Protein AF-A0A1F8NDD6-F1 (afdb_monomer)

Radius of gyration: 17.91 Å; Cα contacts (8 Å, |Δi|>4): 61; chains: 1; bounding box: 39×30×48 Å

Solvent-accessible surface area (backbone atoms only — not comparable to full-atom values): 7020 Å² total; per-residue (Å²): 134,84,79,79,69,94,80,72,50,65,67,54,50,43,52,50,48,54,51,50,38,48,74,73,68,50,73,78,63,46,70,67,55,47,49,52,53,32,52,52,34,47,50,52,33,50,49,52,50,44,49,72,76,69,63,68,92,83,62,93,41,72,66,58,56,53,50,50,51,47,32,53,48,53,32,47,50,37,52,44,44,47,34,58,76,65,73,48,65,58,56,63,51,52,52,54,50,52,58,53,53,74,70,53,80,79,72,82,73,91,81,79,84,85,83,129

Structure (mmCIF, N/CA/C/O backbone):
data_AF-A0A1F8NDD6-F1
#
_entry.id   AF-A0A1F8NDD6-F1
#
loop_
_atom_site.group_PDB
_atom_site.id
_atom_site.type_symbol
_atom_site.label_atom_id
_atom_site.label_alt_id
_atom_site.label_comp_id
_atom_site.label_asym_id
_atom_site.label_entity_id
_atom_site.label_seq_id
_atom_site.pdbx_PDB_ins_code
_atom_site.Cartn_x
_atom_site.Cartn_y
_atom_site.Cartn_z
_atom_site.occupancy
_atom_site.B_iso_or_equiv
_atom_site.auth_seq_id
_atom_site.auth_comp_id
_atom_site.auth_asym_id
_atom_site.auth_atom_id
_atom_site.pdbx_PDB_model_num
ATOM 1 N N . MET A 1 1 ? -13.422 -10.377 -10.196 1.00 58.34 1 MET A N 1
ATOM 2 C CA . MET A 1 1 ? -12.016 -10.653 -9.833 1.00 58.34 1 MET A CA 1
ATOM 3 C C . MET A 1 1 ? -11.935 -12.035 -9.194 1.00 58.34 1 MET A C 1
ATOM 5 O O . MET A 1 1 ? -12.782 -12.345 -8.365 1.00 58.34 1 MET A O 1
ATOM 9 N N . ARG A 1 2 ? -10.992 -12.889 -9.609 1.00 68.56 2 ARG A N 1
ATOM 10 C CA . ARG A 1 2 ? -10.723 -14.177 -8.940 1.00 68.56 2 ARG A CA 1
ATOM 11 C C . ARG A 1 2 ? -9.979 -13.883 -7.633 1.00 68.56 2 ARG A C 1
ATOM 13 O O . ARG A 1 2 ? -9.108 -13.028 -7.660 1.00 68.56 2 ARG A O 1
ATOM 20 N N . LEU A 1 3 ? -10.317 -14.544 -6.525 1.00 62.34 3 LEU A N 1
ATOM 21 C CA . LEU A 1 3 ? -9.579 -14.389 -5.261 1.00 62.34 3 LEU A CA 1
ATOM 22 C C . LEU A 1 3 ? -8.115 -14.839 -5.425 1.00 62.34 3 LEU A C 1
ATOM 24 O O . LEU A 1 3 ? -7.856 -15.745 -6.229 1.00 62.34 3 LEU A O 1
ATOM 28 N N . PRO A 1 4 ? -7.165 -14.235 -4.691 1.00 53.44 4 PRO A N 1
ATOM 29 C CA . PRO A 1 4 ? -5.774 -14.655 -4.755 1.00 53.44 4 PRO A CA 1
ATOM 30 C C . PRO A 1 4 ? -5.582 -16.080 -4.182 1.00 53.44 4 PRO A C 1
ATOM 32 O O . PRO A 1 4 ? -6.383 -16.514 -3.348 1.00 53.44 4 PRO A O 1
ATOM 35 N N . PRO A 1 5 ? -4.541 -16.822 -4.617 1.00 63.47 5 PRO A N 1
ATOM 36 C CA . PRO A 1 5 ? -4.135 -18.090 -4.000 1.00 63.47 5 PRO A CA 1
ATOM 37 C C . PRO A 1 5 ? -3.855 -17.952 -2.495 1.00 63.47 5 PRO A C 1
ATOM 39 O O . PRO A 1 5 ? -3.532 -16.868 -2.022 1.00 63.47 5 PRO A O 1
ATOM 42 N N . THR A 1 6 ? -3.942 -19.049 -1.738 1.00 60.66 6 THR A N 1
ATOM 43 C CA . THR A 1 6 ? -3.666 -19.051 -0.286 1.00 60.66 6 THR A CA 1
ATOM 44 C C . THR A 1 6 ? -2.176 -18.984 0.058 1.00 60.66 6 THR A C 1
ATOM 46 O O . THR A 1 6 ? -1.832 -18.460 1.111 1.00 60.66 6 THR A O 1
ATOM 49 N N . ASP A 1 7 ? -1.301 -19.445 -0.840 1.00 68.50 7 ASP A N 1
ATOM 50 C CA . ASP A 1 7 ? 0.150 -19.259 -0.759 1.00 68.50 7 ASP A CA 1
ATOM 51 C C . ASP A 1 7 ? 0.562 -18.209 -1.792 1.00 68.50 7 ASP A C 1
ATOM 53 O O . ASP A 1 7 ? 0.645 -18.508 -2.981 1.00 68.50 7 ASP A O 1
ATOM 57 N N . LEU A 1 8 ? 0.785 -16.971 -1.350 1.00 66.50 8 LEU A N 1
ATOM 58 C CA . LEU A 1 8 ? 1.171 -15.866 -2.227 1.00 66.50 8 LEU A CA 1
ATOM 59 C C . LEU A 1 8 ? 2.672 -15.596 -2.157 1.00 66.50 8 LEU A C 1
ATOM 61 O O . LEU A 1 8 ? 3.209 -15.196 -1.122 1.00 66.50 8 LEU A O 1
ATOM 65 N N . ARG A 1 9 ? 3.350 -15.726 -3.295 1.00 87.25 9 ARG A N 1
ATOM 66 C CA . ARG A 1 9 ? 4.698 -15.191 -3.512 1.00 87.25 9 ARG A CA 1
ATOM 67 C C . ARG A 1 9 ? 4.610 -13.717 -3.900 1.00 87.25 9 ARG A C 1
ATOM 69 O O . ARG A 1 9 ? 3.657 -13.298 -4.551 1.00 87.25 9 ARG A O 1
ATOM 76 N N . LEU A 1 10 ? 5.641 -12.928 -3.584 1.00 89.88 10 LEU A N 1
ATOM 77 C CA . LEU A 1 10 ? 5.673 -11.491 -3.909 1.00 89.88 10 LEU A CA 1
ATOM 78 C C . LEU A 1 10 ? 5.387 -11.213 -5.391 1.00 89.88 10 LEU A C 1
ATOM 80 O O . LEU A 1 10 ? 4.633 -10.299 -5.710 1.00 89.88 10 LEU A O 1
ATOM 84 N N . ARG A 1 11 ? 5.912 -12.048 -6.293 1.00 90.38 11 ARG A N 1
ATOM 85 C CA . ARG A 1 11 ? 5.641 -11.946 -7.732 1.00 90.38 11 ARG A CA 1
ATOM 86 C C . ARG A 1 11 ? 4.162 -12.144 -8.095 1.00 90.38 11 ARG A C 1
ATOM 88 O O . ARG A 1 11 ? 3.655 -11.495 -9.011 1.00 90.38 11 ARG A O 1
ATOM 95 N N . GLU A 1 12 ? 3.466 -13.039 -7.401 1.00 91.81 12 GLU A N 1
ATOM 96 C CA . GLU A 1 12 ? 2.035 -13.287 -7.616 1.00 91.81 12 GLU A CA 1
ATOM 97 C C . GLU A 1 12 ? 1.206 -12.112 -7.099 1.00 91.81 12 GLU A C 1
ATOM 99 O O . GLU A 1 12 ? 0.264 -11.695 -7.767 1.00 91.81 12 GLU A O 1
ATOM 104 N N . ILE A 1 13 ? 1.614 -11.517 -5.974 1.00 93.94 13 ILE A N 1
ATOM 105 C CA . ILE A 1 13 ? 1.005 -10.295 -5.436 1.00 93.94 13 ILE A CA 1
ATOM 106 C C . ILE A 1 13 ? 1.182 -9.131 -6.415 1.00 93.94 13 ILE A C 1
ATOM 108 O O . ILE A 1 13 ? 0.197 -8.478 -6.748 1.00 93.94 13 ILE A O 1
ATOM 112 N N . GLN A 1 14 ? 2.396 -8.904 -6.929 1.00 95.06 14 GLN A N 1
ATOM 113 C CA . GLN A 1 14 ? 2.649 -7.880 -7.953 1.00 95.06 14 GLN A CA 1
ATOM 114 C C . GLN A 1 14 ? 1.720 -8.045 -9.158 1.00 95.06 14 GLN A C 1
ATOM 116 O O . GLN A 1 14 ? 1.040 -7.098 -9.552 1.00 95.06 14 GLN A O 1
ATOM 121 N N . SER A 1 15 ? 1.639 -9.270 -9.688 1.00 94.75 15 SER A N 1
ATOM 122 C CA . SER A 1 15 ? 0.798 -9.592 -10.847 1.00 94.75 15 SER A CA 1
ATOM 123 C C . SER A 1 15 ? -0.690 -9.376 -10.554 1.00 94.75 15 SER A C 1
ATOM 125 O O . SER A 1 15 ? -1.424 -8.849 -11.386 1.00 94.75 15 SER A O 1
ATOM 127 N N . TYR A 1 16 ? -1.137 -9.764 -9.359 1.00 95.25 16 TYR A N 1
ATOM 128 C CA . TYR A 1 16 ? -2.517 -9.590 -8.926 1.00 95.25 16 TYR A CA 1
ATOM 129 C C . TYR A 1 16 ? -2.895 -8.113 -8.788 1.00 95.25 16 TYR A C 1
ATOM 131 O O . TYR A 1 16 ? -3.947 -7.704 -9.276 1.00 95.25 16 TYR A O 1
ATOM 139 N N . VAL A 1 17 ? -2.036 -7.306 -8.157 1.00 95.62 17 VAL A N 1
ATOM 140 C CA . VAL A 1 17 ? -2.262 -5.864 -7.986 1.00 95.62 17 VAL A CA 1
ATOM 141 C C . VAL A 1 17 ? -2.300 -5.162 -9.341 1.00 95.62 17 VAL A C 1
ATOM 143 O O . VAL A 1 17 ? -3.229 -4.397 -9.581 1.00 95.62 17 VAL A O 1
ATOM 146 N N . ALA A 1 18 ? -1.387 -5.488 -10.262 1.00 95.25 18 ALA A N 1
ATOM 147 C CA . ALA A 1 18 ? -1.391 -4.923 -11.614 1.00 95.25 18 ALA A CA 1
ATOM 148 C C . ALA A 1 18 ? -2.720 -5.189 -12.347 1.00 95.25 18 ALA A C 1
ATOM 150 O O . ALA A 1 18 ? -3.318 -4.288 -12.938 1.00 95.25 18 ALA A O 1
ATOM 151 N N . GLU A 1 19 ? -3.223 -6.424 -12.272 1.00 95.94 19 GLU A N 1
ATOM 152 C CA . GLU A 1 19 ? -4.501 -6.787 -12.885 1.00 95.94 19 GLU A CA 1
ATOM 153 C C . GLU A 1 19 ? -5.692 -6.111 -12.188 1.00 95.94 19 GLU A C 1
ATOM 155 O O . GLU A 1 19 ? -6.630 -5.663 -12.850 1.00 95.94 19 GLU A O 1
ATOM 160 N N . MET A 1 20 ? -5.653 -5.992 -10.861 1.00 95.25 20 MET A N 1
ATOM 161 C CA . MET A 1 20 ? -6.681 -5.315 -10.071 1.00 95.25 20 MET A CA 1
ATOM 162 C C . MET A 1 20 ? -6.780 -3.822 -10.426 1.00 95.25 20 MET A C 1
ATOM 164 O O . MET A 1 20 ? -7.879 -3.341 -10.708 1.00 95.25 20 MET A O 1
ATOM 168 N N . VAL A 1 21 ? -5.650 -3.111 -10.499 1.00 94.69 21 VAL A N 1
ATOM 169 C CA . VAL A 1 21 ? -5.568 -1.690 -10.895 1.00 94.69 21 VAL A CA 1
ATOM 170 C C . VAL A 1 21 ? -6.115 -1.491 -12.308 1.00 94.69 21 VAL A C 1
ATOM 172 O O . VAL A 1 21 ? -6.933 -0.598 -12.555 1.00 94.69 21 VAL A O 1
ATOM 175 N N . ARG A 1 22 ? -5.754 -2.390 -13.233 1.00 93.94 22 ARG A N 1
ATOM 176 C CA . ARG A 1 22 ? -6.277 -2.390 -14.603 1.00 93.94 22 ARG A CA 1
ATOM 177 C C . ARG A 1 22 ? -7.794 -2.587 -14.648 1.00 93.94 22 ARG A C 1
ATOM 179 O O . ARG A 1 22 ? -8.471 -1.865 -15.376 1.00 93.94 22 ARG A O 1
ATOM 186 N N . GLN A 1 23 ? -8.336 -3.532 -13.878 1.00 92.88 23 GLN A N 1
ATOM 187 C CA . GLN A 1 23 ? -9.781 -3.799 -13.816 1.00 92.88 23 GLN A CA 1
ATOM 188 C C . GLN A 1 23 ? -10.574 -2.637 -13.212 1.00 92.88 23 GLN A C 1
ATOM 190 O O . GLN A 1 23 ? -11.690 -2.375 -13.654 1.00 92.88 23 GLN A O 1
ATOM 195 N N . LYS A 1 24 ? -10.006 -1.934 -12.227 1.00 90.00 24 LYS A N 1
ATOM 196 C CA . LYS A 1 24 ? -10.639 -0.766 -11.602 1.00 90.00 24 LYS A CA 1
ATOM 197 C C . LYS A 1 24 ? -10.563 0.510 -12.453 1.00 90.00 24 LYS A C 1
ATOM 199 O O . LYS A 1 24 ? -11.191 1.500 -12.102 1.00 90.00 24 LYS A O 1
ATOM 204 N N . GLY A 1 25 ? -9.844 0.488 -13.579 1.00 90.38 25 GLY A N 1
ATOM 205 C CA . GLY A 1 25 ? -9.705 1.644 -14.469 1.00 90.38 25 GLY A CA 1
ATOM 206 C C . GLY A 1 25 ? -8.631 2.647 -14.039 1.00 90.38 25 GLY A C 1
ATOM 207 O O . GLY A 1 25 ? -8.554 3.728 -14.617 1.00 90.38 25 GLY A O 1
ATOM 208 N N . PHE A 1 26 ? -7.772 2.277 -13.087 1.00 88.38 26 PHE A N 1
ATOM 209 C CA . PHE A 1 26 ? -6.710 3.128 -12.541 1.00 88.38 26 PHE A CA 1
ATOM 210 C C . PHE A 1 26 ? -5.366 2.986 -13.272 1.00 88.38 26 PHE A C 1
ATOM 212 O O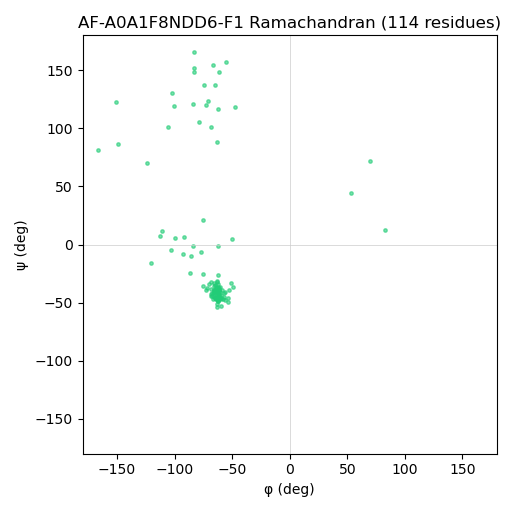 . PHE A 1 26 ? -4.384 3.616 -12.912 1.00 88.38 26 PHE A O 1
ATOM 219 N N . ALA A 1 27 ? -5.308 2.242 -14.382 1.00 84.06 27 ALA A N 1
ATOM 220 C CA . ALA A 1 27 ? -4.073 2.021 -15.151 1.00 84.06 27 ALA A CA 1
ATOM 221 C C . ALA A 1 27 ? -3.432 3.288 -15.771 1.00 84.06 27 ALA A C 1
ATOM 223 O O . ALA A 1 27 ? -2.424 3.183 -16.465 1.00 84.06 27 ALA A O 1
ATOM 224 N N . ARG A 1 28 ? -4.036 4.470 -15.593 1.00 87.75 28 ARG A N 1
ATOM 225 C CA . ARG A 1 28 ? -3.509 5.764 -16.058 1.00 87.75 28 ARG A CA 1
ATOM 226 C C . ARG A 1 28 ? -2.896 6.604 -14.937 1.00 87.75 28 ARG A C 1
ATOM 228 O O . ARG A 1 28 ? -2.388 7.683 -15.232 1.00 87.75 28 ARG A O 1
ATOM 235 N N . GLU A 1 29 ? -2.985 6.152 -13.690 1.00 93.56 29 GLU A N 1
ATOM 236 C CA . GLU A 1 29 ? -2.403 6.855 -12.552 1.00 93.56 29 GLU A CA 1
ATOM 237 C C . GLU A 1 29 ? -0.878 6.888 -12.670 1.00 93.56 29 GLU A C 1
ATOM 239 O O . GLU A 1 29 ? -0.230 5.918 -13.070 1.00 93.56 29 GLU A O 1
ATOM 244 N N . SER A 1 30 ? -0.296 8.045 -12.368 1.00 96.62 30 SER A N 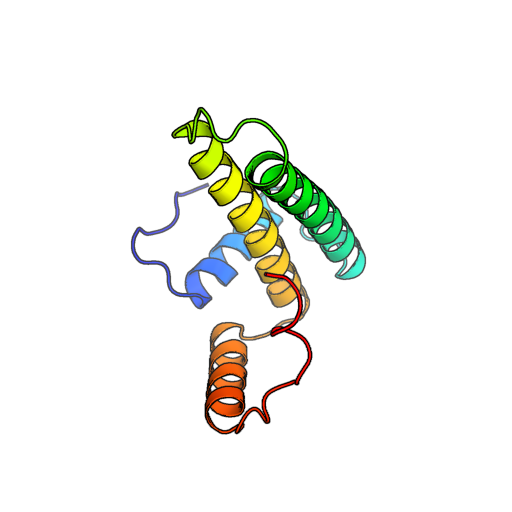1
ATOM 245 C CA . SER A 1 30 ? 1.151 8.208 -12.342 1.00 96.62 30 SER A CA 1
ATOM 246 C C . SER A 1 30 ? 1.729 7.750 -11.002 1.00 96.62 30 SER A C 1
ATOM 248 O O . SER A 1 30 ? 1.025 7.671 -9.997 1.00 96.62 30 SER A O 1
ATOM 250 N N . LEU A 1 31 ? 3.054 7.559 -10.942 1.00 97.06 31 LEU A N 1
ATOM 251 C CA . LEU A 1 31 ? 3.769 7.319 -9.678 1.00 97.06 31 LEU A CA 1
ATOM 252 C C . LEU A 1 31 ? 3.440 8.367 -8.603 1.00 97.06 31 LEU A C 1
ATOM 254 O O . LEU A 1 31 ? 3.415 8.051 -7.418 1.00 97.06 31 LEU A O 1
ATOM 258 N N . ARG A 1 32 ? 3.194 9.619 -9.009 1.00 97.94 32 ARG A N 1
ATOM 259 C CA . ARG A 1 32 ? 2.804 10.690 -8.089 1.00 97.94 32 ARG A CA 1
ATOM 260 C C . ARG A 1 32 ? 1.406 10.455 -7.521 1.00 97.94 32 ARG A C 1
ATOM 262 O O . ARG A 1 32 ? 1.221 10.669 -6.330 1.00 97.94 32 ARG A O 1
ATOM 269 N N . ASP A 1 33 ? 0.452 10.064 -8.357 1.00 97.44 33 ASP A N 1
ATOM 270 C CA . ASP A 1 33 ? -0.944 9.889 -7.946 1.00 97.44 33 ASP A CA 1
ATOM 271 C C . ASP A 1 33 ? -1.058 8.726 -6.955 1.00 97.44 33 ASP A C 1
ATOM 273 O O . ASP A 1 33 ? -1.577 8.899 -5.855 1.00 97.44 33 ASP A O 1
ATOM 277 N N . VAL A 1 34 ? -0.426 7.592 -7.270 1.00 97.88 34 VAL A N 1
ATOM 278 C CA . VAL A 1 34 ? -0.381 6.421 -6.380 1.00 97.88 34 VAL A CA 1
ATOM 279 C C . VAL A 1 34 ? 0.381 6.717 -5.081 1.00 97.88 34 VAL A C 1
ATOM 281 O O . VAL A 1 34 ? -0.000 6.244 -4.012 1.00 97.88 34 VAL A O 1
ATOM 284 N N . LEU A 1 35 ? 1.430 7.551 -5.122 1.00 98.31 35 LEU A N 1
ATOM 285 C CA . LEU A 1 35 ? 2.120 7.988 -3.903 1.00 98.31 35 LEU A CA 1
ATOM 286 C C . LEU A 1 35 ? 1.204 8.817 -2.990 1.00 98.31 35 LEU A C 1
ATOM 288 O O . LEU A 1 35 ? 1.303 8.698 -1.771 1.00 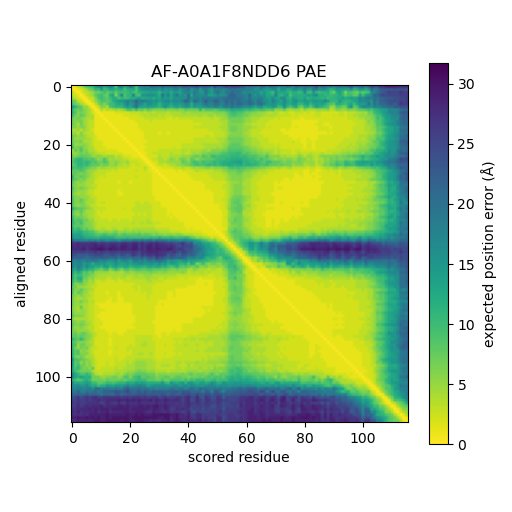98.31 35 LEU A O 1
ATOM 292 N N . LEU A 1 36 ? 0.327 9.655 -3.551 1.00 98.19 36 LEU A N 1
ATOM 293 C CA . LEU A 1 36 ? -0.637 10.419 -2.755 1.00 98.19 36 LEU A CA 1
ATOM 294 C C . LEU A 1 36 ? -1.652 9.493 -2.073 1.00 98.19 36 LEU A C 1
ATOM 296 O O . LEU A 1 36 ? -1.907 9.681 -0.886 1.00 98.19 36 LEU A O 1
ATOM 300 N N . LEU A 1 37 ? -2.138 8.463 -2.774 1.00 97.50 37 LEU A N 1
ATOM 301 C CA . LEU A 1 37 ? -3.009 7.433 -2.191 1.00 97.50 37 LEU A CA 1
ATOM 302 C C . LEU A 1 37 ? -2.301 6.669 -1.061 1.00 97.50 37 LEU A C 1
ATOM 304 O O . LEU A 1 37 ? -2.848 6.511 0.024 1.00 97.50 37 LEU A O 1
ATOM 308 N N . LEU A 1 38 ? -1.032 6.290 -1.250 1.00 98.38 38 LEU A N 1
ATOM 309 C CA . LEU A 1 38 ? -0.237 5.666 -0.185 1.00 98.38 38 LEU A CA 1
ATOM 310 C C . LEU A 1 38 ? -0.116 6.562 1.061 1.00 98.38 38 LEU A C 1
ATOM 312 O O . LEU A 1 38 ? -0.130 6.064 2.189 1.00 98.38 38 LEU A O 1
ATOM 316 N N . ILE A 1 39 ? 0.048 7.876 0.882 1.00 98.44 39 ILE A N 1
ATOM 317 C CA . ILE A 1 39 ? 0.133 8.822 2.004 1.00 98.44 39 ILE A CA 1
ATOM 318 C C . ILE A 1 39 ? -1.195 8.881 2.767 1.00 98.44 39 ILE A C 1
ATOM 320 O O . ILE A 1 39 ? -1.172 8.948 3.997 1.00 98.44 39 ILE A O 1
ATOM 324 N N . GLU A 1 40 ? -2.324 8.834 2.060 1.00 97.75 40 GLU A N 1
ATOM 325 C CA . GLU A 1 40 ? -3.660 8.771 2.658 1.00 97.75 40 GLU A CA 1
ATOM 326 C C . GLU A 1 40 ? -3.807 7.526 3.544 1.00 97.75 40 GLU A C 1
ATOM 328 O O . GLU A 1 40 ? -4.025 7.672 4.751 1.00 97.75 40 GLU A O 1
ATOM 333 N N . GLU A 1 41 ? -3.514 6.334 3.010 1.00 97.56 41 GLU A N 1
ATOM 334 C CA . GLU A 1 41 ? -3.564 5.080 3.785 1.00 97.56 41 GLU A CA 1
ATOM 335 C C . GLU A 1 41 ? -2.572 5.067 4.952 1.00 97.56 41 GLU A C 1
ATOM 337 O O . GLU A 1 41 ? -2.843 4.548 6.036 1.00 97.56 41 GLU A O 1
ATOM 342 N N . THR A 1 42 ? -1.406 5.698 4.785 1.00 98.00 42 THR A N 1
ATOM 343 C CA . THR A 1 42 ? -0.439 5.837 5.884 1.00 98.00 42 THR A CA 1
ATOM 344 C C . THR A 1 42 ? -1.003 6.716 7.008 1.00 98.00 42 THR A C 1
ATOM 346 O O . THR A 1 42 ? -0.714 6.487 8.187 1.00 98.00 42 THR A O 1
ATOM 349 N N . GLY A 1 43 ? -1.824 7.715 6.674 1.00 96.50 43 GLY A N 1
ATOM 350 C CA . GLY A 1 43 ? -2.563 8.530 7.635 1.00 96.50 43 GLY A CA 1
ATOM 351 C C . GLY A 1 43 ? -3.620 7.727 8.398 1.00 96.50 43 GLY A C 1
ATOM 352 O O . GLY A 1 43 ? -3.728 7.867 9.625 1.00 96.50 43 GLY A O 1
ATOM 353 N N . GLU A 1 44 ? -4.353 6.854 7.707 1.00 94.75 44 GLU A N 1
ATOM 354 C CA . GLU A 1 44 ? -5.325 5.933 8.311 1.00 94.75 44 GLU A CA 1
ATOM 355 C C . GLU A 1 44 ? -4.641 4.919 9.236 1.00 94.75 44 GLU A C 1
ATOM 357 O O . GLU A 1 44 ? -5.015 4.777 10.408 1.00 94.75 44 GLU A O 1
ATOM 362 N N . LEU A 1 45 ? -3.538 4.322 8.780 1.00 95.88 45 LEU A N 1
ATOM 363 C CA . LEU A 1 45 ? -2.680 3.462 9.587 1.00 95.88 45 LEU A CA 1
ATOM 364 C C . LEU A 1 45 ? -2.185 4.184 10.847 1.00 95.88 45 LEU A C 1
ATOM 366 O O . LEU A 1 45 ? -2.287 3.651 11.957 1.00 95.88 45 LEU A O 1
ATOM 370 N N . ALA A 1 46 ? -1.684 5.414 10.710 1.00 93.81 46 ALA A N 1
ATOM 371 C CA . ALA A 1 46 ? -1.212 6.211 11.840 1.00 93.81 46 ALA A CA 1
ATOM 372 C C . ALA A 1 46 ? -2.336 6.497 12.845 1.00 93.81 46 ALA A C 1
ATOM 374 O O . ALA A 1 46 ? -2.122 6.435 14.061 1.00 93.81 46 ALA A O 1
ATOM 375 N N . ARG A 1 47 ? -3.550 6.774 12.358 1.00 90.38 47 ARG A N 1
ATOM 376 C CA . ARG A 1 47 ? -4.734 6.938 13.203 1.00 90.38 47 ARG A CA 1
ATOM 377 C C . ARG A 1 47 ? -5.055 5.654 13.965 1.00 90.38 47 ARG A C 1
ATOM 379 O O . ARG A 1 47 ? -5.224 5.723 15.182 1.00 90.38 47 ARG A O 1
ATOM 386 N N . THR A 1 48 ? -5.086 4.512 13.288 1.00 90.12 48 THR A N 1
ATOM 387 C CA . THR A 1 48 ? -5.371 3.207 13.900 1.00 90.12 48 THR A CA 1
ATOM 388 C C . THR A 1 48 ? -4.308 2.828 14.939 1.00 90.12 48 THR A C 1
ATOM 390 O O . THR A 1 48 ? -4.639 2.382 16.042 1.00 90.12 48 THR A O 1
ATOM 393 N N . ILE A 1 49 ? -3.026 3.096 14.666 1.00 89.31 49 ILE A N 1
ATOM 394 C CA . ILE A 1 49 ? -1.934 2.920 15.638 1.00 89.31 49 ILE A CA 1
ATOM 395 C C . ILE A 1 49 ? -2.110 3.855 16.839 1.00 89.31 49 ILE A C 1
ATOM 397 O O . ILE A 1 49 ? -1.968 3.418 17.981 1.00 89.31 49 ILE A O 1
ATOM 401 N N . ARG A 1 50 ? -2.443 5.133 16.623 1.00 85.56 50 ARG A N 1
ATOM 402 C CA . ARG A 1 50 ? -2.671 6.093 17.714 1.00 85.56 50 ARG A CA 1
ATOM 403 C C . ARG A 1 50 ? -3.850 5.682 18.589 1.00 85.56 50 ARG A C 1
ATOM 405 O O . ARG A 1 50 ? -3.753 5.781 19.807 1.00 85.56 50 ARG A O 1
ATOM 412 N N . GLU A 1 51 ? -4.944 5.219 17.994 1.00 81.75 51 GLU A N 1
ATOM 413 C CA . GLU A 1 51 ? -6.108 4.706 18.722 1.00 81.75 51 GLU A CA 1
ATOM 414 C C . GLU A 1 51 ? -5.717 3.500 19.593 1.00 81.75 51 GLU A C 1
ATOM 416 O O . GLU A 1 51 ? -6.083 3.449 20.767 1.00 81.75 51 GLU A O 1
ATOM 421 N N . ARG A 1 52 ? -4.872 2.600 19.071 1.00 77.69 52 ARG A N 1
ATOM 422 C CA . ARG A 1 52 ? -4.311 1.468 19.825 1.00 77.69 52 ARG A CA 1
ATOM 423 C C . ARG A 1 52 ? -3.393 1.899 20.976 1.00 77.69 52 ARG A C 1
ATOM 425 O O . ARG A 1 52 ? -3.423 1.276 22.035 1.00 77.69 52 ARG A O 1
ATOM 432 N N . SER A 1 53 ? -2.574 2.929 20.769 1.00 75.25 53 SER A N 1
ATOM 433 C CA . SER A 1 53 ? -1.566 3.389 21.736 1.00 75.25 53 SER A CA 1
ATOM 434 C C . SER A 1 53 ? -2.106 4.383 22.774 1.00 75.25 53 SER A C 1
ATOM 436 O O . SER A 1 53 ? -1.521 4.509 23.846 1.00 75.25 53 SER A O 1
ATOM 438 N N . GLY A 1 54 ? -3.182 5.117 22.461 1.00 65.44 54 GLY A N 1
ATOM 439 C CA . GLY A 1 54 ? -3.500 6.391 23.116 1.00 65.44 54 GLY A CA 1
ATOM 440 C C . GLY A 1 54 ? -4.831 6.508 23.858 1.00 65.44 54 GLY A C 1
ATOM 441 O O . GLY A 1 54 ? -4.960 7.419 24.665 1.00 65.44 54 GLY A O 1
ATOM 442 N N . LEU A 1 55 ? -5.827 5.638 23.673 1.00 50.72 55 LEU A N 1
ATOM 443 C CA . LEU A 1 55 ? -7.061 5.714 24.468 1.00 50.72 55 LEU A CA 1
ATOM 444 C C . LEU A 1 55 ? -7.703 4.334 24.625 1.00 50.72 55 LEU A C 1
ATOM 446 O O . LEU A 1 55 ? -8.100 3.703 23.656 1.00 50.72 55 LEU A O 1
ATOM 450 N N . LYS A 1 56 ? -7.895 3.927 25.886 1.00 51.53 56 LYS A N 1
ATOM 451 C CA . LYS A 1 56 ? -8.617 2.717 26.321 1.00 51.53 56 LYS A CA 1
ATOM 452 C C . LYS A 1 56 ? -7.911 1.393 25.998 1.00 51.53 56 LYS A C 1
ATOM 454 O O . LYS A 1 56 ? -8.438 0.527 25.310 1.00 51.53 56 LYS A O 1
ATOM 459 N N . SER A 1 57 ? -6.828 1.150 26.734 1.00 49.69 57 SER A N 1
ATOM 460 C CA . SER A 1 57 ? -6.230 -0.171 27.029 1.00 49.69 57 SER A CA 1
ATOM 461 C C . SER A 1 57 ? -7.219 -1.248 27.563 1.00 49.69 57 SER A C 1
ATOM 463 O O . SER A 1 57 ? -6.828 -2.356 27.908 1.00 49.69 57 SER A O 1
ATOM 465 N N . ARG A 1 58 ? -8.532 -0.978 27.639 1.00 49.53 58 ARG A N 1
ATOM 466 C CA . ARG A 1 58 ? -9.524 -1.901 28.218 1.00 49.53 58 ARG A CA 1
ATOM 467 C C . ARG A 1 58 ? -10.203 -2.841 27.228 1.00 49.53 58 ARG A C 1
ATOM 469 O O . ARG A 1 58 ? -10.873 -3.759 27.684 1.00 49.53 58 ARG A O 1
ATOM 476 N N . THR A 1 59 ? -10.016 -2.681 25.920 1.00 50.59 59 THR A N 1
ATOM 477 C CA . THR A 1 59 ? -10.570 -3.629 24.943 1.00 50.59 59 THR A CA 1
ATOM 478 C C . THR A 1 59 ? -9.684 -3.712 23.705 1.00 50.59 59 THR A C 1
ATOM 480 O O . THR A 1 59 ? -9.930 -3.035 22.710 1.00 50.59 59 THR A O 1
ATOM 483 N N . ARG A 1 60 ? -8.662 -4.577 23.747 1.00 60.53 60 ARG A N 1
ATOM 484 C CA . ARG A 1 60 ? -8.114 -5.185 22.525 1.00 60.53 60 ARG A CA 1
ATOM 485 C C . ARG A 1 60 ? -9.231 -6.024 21.912 1.00 60.53 60 ARG A C 1
ATOM 487 O O . ARG A 1 60 ? -9.422 -7.177 22.284 1.00 60.53 60 ARG A O 1
ATOM 494 N N . THR A 1 61 ? -10.054 -5.406 21.079 1.00 65.31 61 THR A N 1
ATOM 495 C CA . THR A 1 61 ? -11.114 -6.107 20.364 1.00 65.31 61 THR A CA 1
ATOM 496 C C . THR A 1 61 ? -10.527 -6.748 19.118 1.00 65.31 61 THR A C 1
ATOM 498 O O . THR A 1 61 ? -9.627 -6.192 18.487 1.00 65.31 61 THR A O 1
ATOM 501 N N . LYS A 1 62 ? -11.087 -7.891 18.718 1.00 68.12 62 LYS A N 1
ATOM 502 C CA . LYS A 1 62 ? -10.799 -8.521 17.424 1.00 68.12 62 LYS A CA 1
ATOM 503 C C . LYS A 1 62 ? -10.921 -7.517 16.264 1.00 68.12 62 LYS A C 1
ATOM 505 O O . LYS A 1 62 ? -10.076 -7.487 15.382 1.00 68.12 62 LYS A O 1
ATOM 510 N N . THR A 1 63 ? -11.892 -6.609 16.361 1.00 78.69 63 THR A N 1
ATOM 511 C CA . THR A 1 63 ? -12.139 -5.541 15.383 1.00 78.69 63 THR A CA 1
ATOM 512 C C . THR A 1 63 ? -10.993 -4.532 15.255 1.00 78.69 63 THR A C 1
ATOM 514 O O . THR A 1 63 ? -10.760 -4.013 14.168 1.00 78.69 63 THR A O 1
ATOM 517 N N . ALA A 1 64 ? -10.253 -4.248 16.332 1.00 76.12 64 ALA A N 1
ATOM 518 C CA . ALA A 1 64 ? -9.118 -3.326 16.281 1.00 76.12 64 ALA A CA 1
ATOM 519 C C . ALA A 1 64 ? -7.894 -3.963 15.603 1.00 76.12 64 ALA A C 1
ATOM 521 O O . ALA A 1 64 ? -7.156 -3.283 14.893 1.00 76.12 64 ALA A O 1
ATOM 522 N N . GLU A 1 65 ? -7.684 -5.267 15.805 1.00 81.25 65 GLU A N 1
ATOM 523 C CA . GLU A 1 65 ? -6.612 -6.018 15.140 1.00 81.25 65 GLU A CA 1
ATOM 524 C C . GLU A 1 65 ? -6.934 -6.253 13.657 1.00 81.25 65 GLU A C 1
ATOM 526 O O . GLU A 1 65 ? -6.053 -6.084 12.816 1.00 81.25 65 GLU A O 1
ATOM 531 N N . GLU A 1 66 ? -8.198 -6.540 13.328 1.00 86.62 66 GLU A N 1
ATOM 532 C CA . GLU A 1 66 ? -8.692 -6.622 11.946 1.00 86.62 66 GLU A CA 1
ATOM 533 C C . GLU A 1 66 ? -8.494 -5.296 11.200 1.00 86.62 66 GLU A C 1
ATOM 535 O O . GLU A 1 66 ? -7.954 -5.299 10.095 1.00 86.62 66 GLU A O 1
ATOM 540 N N . ARG A 1 67 ? -8.843 -4.160 11.820 1.00 89.31 67 ARG A N 1
ATOM 541 C CA . ARG A 1 67 ? -8.642 -2.840 11.210 1.00 89.31 67 ARG A CA 1
ATOM 542 C C . ARG A 1 67 ? -7.166 -2.525 10.994 1.00 89.31 67 ARG A C 1
ATOM 544 O O . ARG A 1 67 ? -6.799 -2.128 9.902 1.00 89.31 67 ARG A O 1
ATOM 551 N N . LEU A 1 68 ? -6.305 -2.761 11.988 1.00 92.00 68 LEU A N 1
ATOM 552 C CA . LEU A 1 68 ? -4.860 -2.569 11.817 1.00 92.00 68 LEU A CA 1
ATOM 553 C C . LEU A 1 68 ? -4.304 -3.414 10.662 1.00 92.00 68 LEU A C 1
ATOM 555 O O . LEU A 1 68 ? -3.464 -2.936 9.906 1.00 92.00 68 LEU A O 1
ATOM 559 N N . GLY A 1 69 ? -4.760 -4.663 10.541 1.00 94.31 69 GLY A N 1
ATOM 560 C CA . GLY A 1 69 ? -4.396 -5.535 9.428 1.00 94.31 69 GLY A CA 1
ATOM 561 C C . GLY A 1 69 ? -4.845 -4.987 8.073 1.00 94.31 69 GLY A C 1
ATOM 562 O O . GLY A 1 69 ? -4.071 -5.071 7.123 1.00 94.31 69 GLY A O 1
ATOM 563 N N . ALA A 1 70 ? -6.045 -4.403 8.000 1.00 94.62 70 ALA A N 1
ATOM 564 C CA . ALA A 1 70 ? -6.561 -3.759 6.793 1.00 94.62 70 ALA A CA 1
ATOM 565 C C . ALA A 1 70 ? -5.698 -2.556 6.380 1.00 94.62 70 ALA A C 1
ATOM 567 O O . ALA A 1 70 ? -5.129 -2.595 5.296 1.00 94.62 70 ALA A O 1
ATOM 568 N N . GLU A 1 71 ? -5.456 -1.591 7.278 1.00 96.94 71 GLU A N 1
ATOM 569 C CA . GLU A 1 71 ? -4.659 -0.394 6.938 1.00 96.94 71 GLU A CA 1
ATOM 570 C C . GLU A 1 71 ? -3.222 -0.754 6.501 1.00 96.94 71 GLU A C 1
ATOM 572 O O . GLU A 1 71 ? -2.631 -0.140 5.612 1.00 96.94 71 GLU A O 1
ATOM 577 N N . LEU A 1 72 ? -2.627 -1.779 7.131 1.00 97.56 72 LEU A N 1
ATOM 578 C CA . LEU A 1 72 ? -1.317 -2.303 6.731 1.00 97.56 72 LEU A CA 1
ATOM 579 C C . LEU A 1 72 ? -1.357 -2.934 5.335 1.00 97.56 72 LEU A C 1
ATOM 581 O O . LEU A 1 72 ? -0.400 -2.785 4.571 1.00 97.56 72 LEU A O 1
ATOM 585 N N . ALA A 1 73 ? -2.429 -3.661 5.016 1.00 96.62 73 ALA A N 1
ATOM 586 C CA . ALA A 1 73 ? -2.617 -4.268 3.707 1.00 96.62 73 ALA A CA 1
ATOM 587 C C . ALA A 1 73 ? -2.834 -3.206 2.623 1.00 96.62 73 ALA A C 1
ATOM 589 O O . ALA A 1 73 ? -2.221 -3.321 1.564 1.00 96.62 73 ALA A O 1
ATOM 590 N N . ASP A 1 74 ? -3.614 -2.161 2.895 1.00 97.44 74 ASP A N 1
ATOM 591 C CA . ASP A 1 74 ? -3.864 -1.069 1.951 1.00 97.44 74 ASP A CA 1
ATOM 592 C C . ASP A 1 74 ? -2.569 -0.306 1.638 1.00 97.44 74 ASP A C 1
ATOM 594 O O . ASP A 1 74 ? -2.183 -0.178 0.471 1.00 97.44 74 ASP A O 1
ATOM 598 N N . CYS A 1 75 ? -1.788 0.045 2.670 1.00 98.31 75 CYS A N 1
ATOM 599 C CA . CYS A 1 75 ? -0.437 0.590 2.492 1.00 98.31 75 CYS A CA 1
ATOM 600 C C . CYS A 1 75 ? 0.443 -0.325 1.619 1.00 98.31 75 CYS A C 1
ATOM 602 O O . CYS A 1 75 ? 1.151 0.131 0.717 1.00 98.31 75 CYS A O 1
ATOM 604 N N . PHE A 1 76 ? 0.423 -1.634 1.885 1.00 97.94 76 PHE A N 1
ATOM 605 C CA . PHE A 1 76 ? 1.221 -2.597 1.131 1.00 97.94 76 PHE A CA 1
ATOM 606 C C . PHE A 1 76 ? 0.777 -2.711 -0.334 1.00 97.94 76 PHE A C 1
ATOM 608 O O . PHE A 1 76 ? 1.631 -2.799 -1.216 1.00 97.94 76 PHE A O 1
ATOM 615 N N . ILE A 1 77 ? -0.527 -2.668 -0.615 1.00 97.19 77 ILE A N 1
ATOM 616 C CA . ILE A 1 77 ? -1.071 -2.719 -1.976 1.00 97.19 77 ILE A CA 1
ATOM 617 C C . ILE A 1 77 ? -0.587 -1.520 -2.793 1.00 97.19 77 ILE A C 1
ATOM 619 O O . ILE A 1 77 ? -0.093 -1.725 -3.902 1.00 97.19 77 ILE A O 1
ATOM 623 N N . TYR A 1 78 ? -0.637 -0.301 -2.249 1.00 98.06 78 TYR A N 1
ATOM 624 C CA . TYR A 1 78 ? -0.128 0.870 -2.971 1.00 98.06 78 TYR A CA 1
ATOM 625 C C . TYR A 1 78 ? 1.394 0.857 -3.136 1.00 98.06 78 TYR A C 1
ATOM 627 O O . TYR A 1 78 ? 1.898 1.287 -4.171 1.00 98.06 78 TYR A O 1
ATOM 635 N N . ILE A 1 79 ? 2.155 0.296 -2.187 1.00 98.31 79 ILE A N 1
ATOM 636 C CA . ILE A 1 79 ? 3.593 0.048 -2.396 1.00 98.31 79 ILE A CA 1
ATOM 637 C C . ILE A 1 79 ? 3.805 -0.892 -3.586 1.00 98.31 79 ILE A C 1
ATOM 639 O O . ILE A 1 79 ? 4.653 -0.626 -4.436 1.00 98.31 79 ILE A O 1
ATOM 643 N N . VAL A 1 80 ? 3.052 -1.989 -3.661 1.00 97.75 80 VAL A N 1
ATOM 644 C CA . VAL A 1 80 ? 3.150 -2.943 -4.772 1.00 97.75 80 VAL A CA 1
ATOM 645 C C . VAL A 1 80 ? 2.758 -2.288 -6.099 1.00 97.75 80 VAL A C 1
ATOM 647 O O . VAL A 1 80 ? 3.397 -2.554 -7.116 1.00 97.75 80 VAL A O 1
ATOM 650 N N . ASP A 1 81 ? 1.760 -1.410 -6.099 1.00 97.81 81 ASP A N 1
ATOM 651 C CA . ASP A 1 81 ? 1.361 -0.672 -7.295 1.00 97.81 81 ASP A CA 1
ATOM 652 C C . ASP A 1 81 ? 2.452 0.303 -7.769 1.00 97.81 81 ASP A C 1
ATOM 654 O O . ASP A 1 81 ? 2.840 0.288 -8.937 1.00 97.81 81 ASP A O 1
ATOM 658 N N . LEU A 1 82 ? 3.076 1.049 -6.849 1.00 98.19 82 LEU A N 1
ATOM 659 C CA . LEU A 1 82 ? 4.249 1.878 -7.159 1.00 98.19 82 LEU A CA 1
ATOM 660 C C . LEU A 1 82 ? 5.387 1.061 -7.777 1.00 98.19 82 LEU A C 1
ATOM 662 O O . LEU A 1 82 ? 6.051 1.512 -8.709 1.00 98.19 82 LEU A O 1
ATOM 666 N N . VAL A 1 83 ? 5.621 -0.144 -7.263 1.00 97.88 83 VAL A N 1
ATOM 667 C CA . VAL A 1 83 ? 6.637 -1.053 -7.794 1.00 97.88 83 VAL A CA 1
ATOM 668 C C . VAL A 1 83 ? 6.285 -1.510 -9.215 1.00 97.88 83 VAL A C 1
ATOM 670 O O . VAL A 1 83 ? 7.177 -1.565 -10.062 1.00 97.88 83 VAL A O 1
ATOM 673 N N . ASN A 1 84 ? 5.012 -1.805 -9.490 1.00 97.31 84 ASN A N 1
ATOM 674 C CA . ASN A 1 84 ? 4.545 -2.162 -10.830 1.00 97.31 84 ASN A CA 1
ATOM 675 C C . ASN A 1 84 ? 4.698 -0.990 -11.811 1.00 97.31 84 ASN A C 1
ATOM 677 O O . ASN A 1 84 ? 5.223 -1.180 -12.906 1.00 97.31 84 ASN A O 1
ATOM 681 N N . LEU A 1 85 ? 4.310 0.226 -11.411 1.00 97.00 85 LEU A N 1
ATOM 682 C CA . LEU A 1 85 ? 4.482 1.443 -12.215 1.00 97.00 85 LEU A CA 1
ATOM 683 C C . LEU A 1 85 ? 5.956 1.777 -12.483 1.00 97.00 85 LEU A C 1
ATOM 685 O O . LEU A 1 85 ? 6.281 2.345 -13.524 1.00 97.00 85 LEU A O 1
ATOM 689 N N . ALA A 1 86 ? 6.848 1.431 -11.554 1.00 96.69 86 ALA A N 1
ATOM 690 C CA . ALA A 1 86 ? 8.289 1.619 -11.694 1.00 96.69 86 ALA A CA 1
ATOM 691 C C . 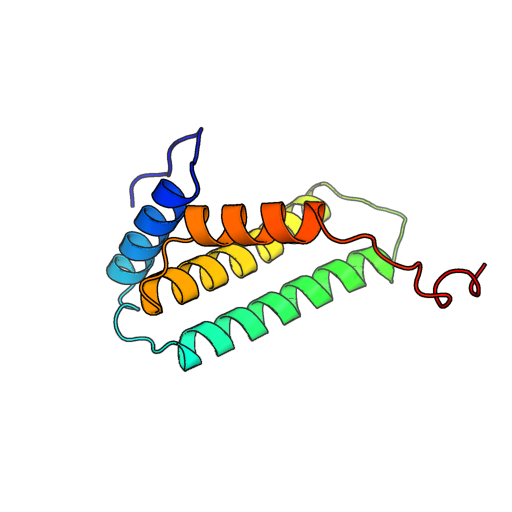ALA A 1 86 ? 8.996 0.491 -12.475 1.00 96.69 86 ALA A C 1
ATOM 693 O O . ALA A 1 86 ? 10.213 0.564 -12.639 1.00 96.69 86 ALA A O 1
ATOM 694 N N . ASP A 1 87 ? 8.266 -0.539 -12.922 1.00 95.81 87 ASP A N 1
ATOM 695 C CA . ASP A 1 87 ? 8.799 -1.737 -13.591 1.00 95.81 87 ASP A CA 1
ATOM 696 C C . ASP A 1 87 ? 9.922 -2.430 -12.790 1.00 95.81 87 ASP A C 1
ATOM 698 O O . ASP A 1 87 ? 10.986 -2.795 -13.295 1.00 95.81 87 ASP A O 1
ATOM 702 N N . VAL A 1 88 ? 9.709 -2.574 -11.477 1.00 96.06 88 VAL A N 1
ATOM 703 C CA . VAL A 1 88 ? 10.689 -3.167 -10.558 1.00 96.06 88 VAL A CA 1
ATOM 704 C C . VAL A 1 88 ? 10.318 -4.612 -10.212 1.00 96.06 88 VAL A C 1
ATOM 706 O O . VAL A 1 88 ? 9.220 -4.910 -9.744 1.00 96.06 88 VAL A O 1
ATOM 709 N N . ASP A 1 89 ? 11.289 -5.524 -10.327 1.00 94.19 89 ASP A N 1
ATOM 710 C CA . ASP A 1 89 ? 11.209 -6.851 -9.701 1.00 94.19 89 ASP A CA 1
ATOM 711 C C . ASP A 1 89 ? 11.303 -6.701 -8.174 1.00 94.19 89 ASP A C 1
ATOM 713 O O . ASP A 1 89 ? 12.394 -6.495 -7.613 1.00 94.19 89 ASP A O 1
ATOM 717 N N . PHE A 1 90 ? 10.152 -6.775 -7.496 1.00 94.81 90 PHE A N 1
ATOM 718 C CA . PHE A 1 90 ? 10.079 -6.475 -6.070 1.00 94.81 90 PHE A CA 1
ATOM 719 C C . PHE A 1 90 ? 10.797 -7.519 -5.235 1.00 94.81 90 PHE A C 1
ATOM 721 O O . PHE A 1 90 ? 11.521 -7.185 -4.298 1.00 94.81 90 PHE A O 1
ATOM 728 N N . GLU A 1 91 ? 10.605 -8.793 -5.576 1.00 92.06 91 GLU A N 1
ATOM 729 C CA . GLU A 1 91 ? 11.189 -9.897 -4.830 1.00 92.06 91 GLU A CA 1
ATOM 730 C C . GLU A 1 91 ? 12.715 -9.807 -4.875 1.00 92.06 91 GLU A C 1
ATOM 732 O O . GLU A 1 91 ? 13.382 -9.884 -3.837 1.00 92.06 91 GLU A O 1
ATOM 737 N N . ALA A 1 92 ? 13.280 -9.569 -6.060 1.00 89.81 92 ALA A N 1
ATOM 738 C CA . ALA A 1 92 ? 14.713 -9.387 -6.206 1.00 89.81 92 ALA A CA 1
ATOM 739 C C . ALA A 1 92 ? 15.209 -8.133 -5.462 1.00 89.81 92 ALA A C 1
ATOM 741 O O . ALA A 1 92 ? 16.266 -8.179 -4.822 1.00 89.81 92 ALA A O 1
ATOM 742 N N . ALA A 1 93 ? 14.459 -7.025 -5.497 1.00 91.94 93 ALA A N 1
ATOM 743 C CA . ALA A 1 93 ? 14.800 -5.802 -4.769 1.00 91.94 93 ALA A CA 1
ATOM 744 C C . ALA A 1 93 ? 14.826 -6.017 -3.244 1.00 91.94 93 ALA A C 1
ATOM 746 O O . ALA A 1 93 ? 15.819 -5.672 -2.593 1.00 91.94 93 ALA A O 1
ATOM 747 N N . VAL A 1 94 ? 13.796 -6.658 -2.685 1.00 89.44 94 VAL A N 1
ATOM 748 C CA . VAL A 1 94 ? 13.703 -7.004 -1.258 1.00 89.44 94 VAL A CA 1
ATOM 749 C C . VAL A 1 94 ? 14.841 -7.942 -0.857 1.00 89.44 9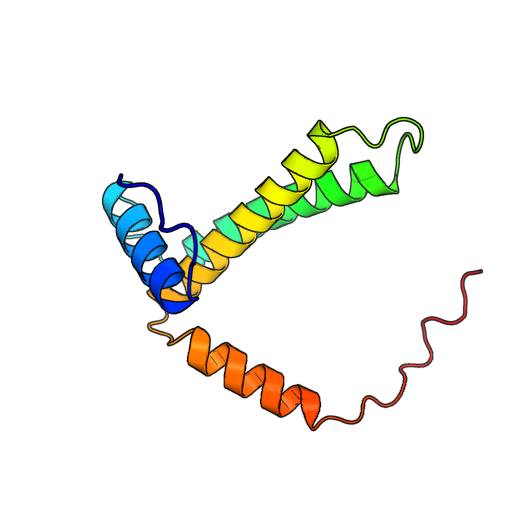4 VAL A C 1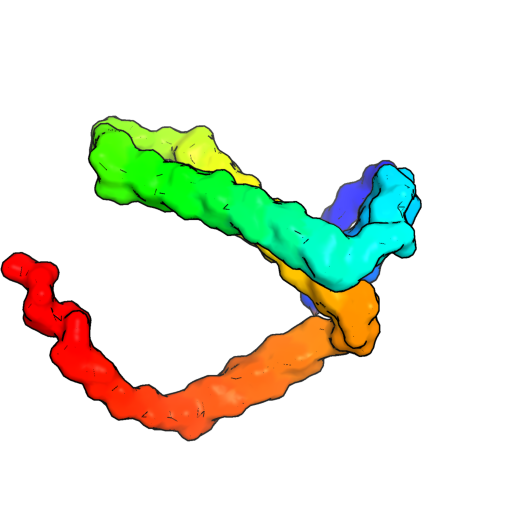
ATOM 751 O O . VAL A 1 94 ? 15.539 -7.673 0.123 1.00 89.44 94 VAL A O 1
ATOM 754 N N . ARG A 1 95 ? 15.112 -8.996 -1.640 1.00 85.50 95 ARG A N 1
ATOM 755 C CA . ARG A 1 95 ? 16.225 -9.929 -1.378 1.00 85.50 95 ARG A CA 1
ATOM 756 C C . ARG A 1 95 ? 17.574 -9.213 -1.331 1.00 85.50 95 ARG A C 1
ATOM 758 O O . ARG A 1 95 ? 18.347 -9.431 -0.396 1.00 85.50 95 ARG A O 1
ATOM 765 N N . ARG A 1 96 ? 17.860 -8.332 -2.299 1.00 86.31 96 ARG A N 1
ATOM 766 C CA . ARG A 1 96 ? 19.102 -7.536 -2.321 1.00 86.31 96 ARG A CA 1
ATOM 767 C C . ARG A 1 96 ? 19.213 -6.632 -1.094 1.00 86.31 96 ARG A C 1
ATOM 769 O O . ARG A 1 96 ? 20.282 -6.567 -0.482 1.00 86.31 96 ARG A O 1
ATOM 776 N N . LYS A 1 97 ? 18.116 -5.966 -0.720 1.00 85.12 97 LYS A N 1
ATOM 777 C CA . LYS A 1 97 ? 18.053 -5.061 0.433 1.00 85.12 97 LYS A CA 1
ATOM 778 C C . LYS A 1 97 ? 18.310 -5.798 1.749 1.00 85.12 97 LYS A C 1
ATOM 780 O O . LYS A 1 97 ? 19.220 -5.410 2.479 1.00 85.12 97 LYS A O 1
ATOM 785 N N . LEU A 1 98 ? 17.600 -6.897 2.001 1.00 84.31 98 LEU A N 1
ATOM 786 C CA . LEU A 1 98 ? 17.771 -7.711 3.208 1.00 84.31 98 LEU A CA 1
ATOM 787 C C . LEU A 1 98 ? 19.177 -8.313 3.302 1.00 84.31 98 LEU A C 1
ATOM 789 O O . LEU A 1 98 ? 19.802 -8.248 4.357 1.00 84.31 98 LEU A O 1
ATOM 793 N N . ALA A 1 99 ? 19.720 -8.830 2.195 1.00 79.81 99 ALA A N 1
ATOM 794 C CA . ALA A 1 99 ? 21.086 -9.348 2.169 1.00 79.81 99 ALA A CA 1
ATOM 795 C C . ALA A 1 99 ? 22.120 -8.254 2.488 1.00 79.81 99 ALA A C 1
ATOM 797 O O . ALA A 1 99 ? 23.117 -8.516 3.161 1.00 79.81 99 ALA A O 1
ATOM 798 N N . SER A 1 100 ? 21.895 -7.023 2.015 1.00 76.19 100 SER A N 1
ATOM 799 C CA . SER A 1 100 ? 22.738 -5.878 2.360 1.00 76.19 100 SER A CA 1
ATOM 800 C C . SER A 1 100 ? 22.618 -5.492 3.833 1.00 76.19 100 SER A C 1
ATOM 802 O O . SER A 1 100 ? 23.641 -5.225 4.458 1.00 76.19 100 SER A O 1
ATOM 804 N N . ASP A 1 101 ? 21.406 -5.448 4.388 1.00 77.19 101 ASP A N 1
ATOM 805 C CA . ASP A 1 101 ? 21.184 -5.057 5.783 1.00 77.19 101 ASP A CA 1
ATOM 806 C C . ASP A 1 101 ? 21.700 -6.119 6.767 1.00 77.19 101 ASP A C 1
ATOM 808 O O . ASP A 1 101 ? 22.284 -5.760 7.784 1.00 77.19 101 ASP A O 1
ATOM 812 N N . ALA A 1 102 ? 21.631 -7.409 6.423 1.00 77.75 102 ALA A N 1
ATOM 813 C CA . ALA A 1 102 ? 22.225 -8.493 7.214 1.00 77.75 102 ALA A CA 1
ATOM 814 C C . ALA A 1 102 ? 23.757 -8.385 7.341 1.00 77.75 102 ALA A C 1
ATOM 816 O O . ALA A 1 102 ? 24.347 -8.857 8.310 1.00 77.75 102 ALA A O 1
ATOM 817 N N . ARG A 1 103 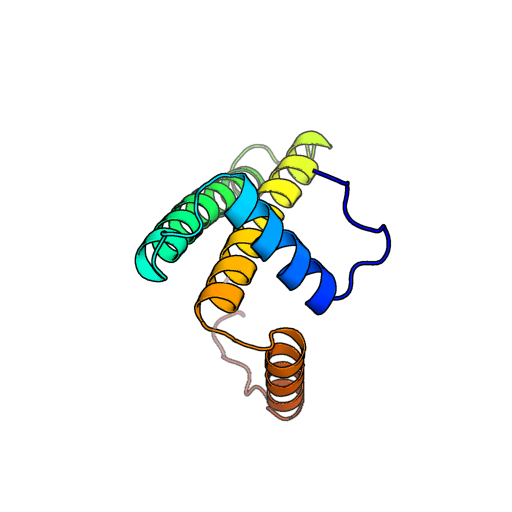? 24.420 -7.743 6.370 1.00 73.12 103 ARG A N 1
ATOM 818 C CA . ARG A 1 103 ? 25.869 -7.480 6.405 1.00 73.12 103 ARG A CA 1
ATOM 819 C C . ARG A 1 103 ? 26.229 -6.197 7.159 1.00 73.12 103 ARG A C 1
ATOM 821 O O . ARG A 1 103 ? 27.412 -5.950 7.402 1.00 73.12 103 ARG A O 1
ATOM 828 N N . ARG A 1 104 ? 25.247 -5.365 7.524 1.00 71.25 104 ARG A N 1
ATOM 829 C CA . ARG A 1 104 ? 25.476 -4.130 8.281 1.00 71.25 104 ARG A CA 1
ATOM 830 C C . 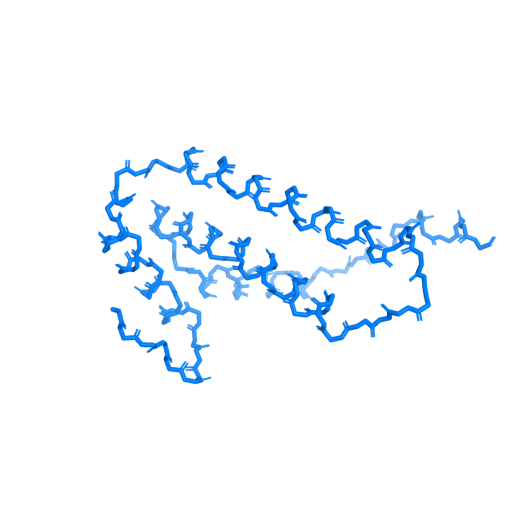ARG A 1 104 ? 25.543 -4.447 9.772 1.00 71.25 104 ARG A C 1
ATOM 832 O O . ARG A 1 104 ? 24.584 -4.921 10.368 1.00 71.25 104 ARG A O 1
ATOM 839 N N . ARG A 1 105 ? 26.673 -4.116 10.400 1.00 58.78 105 ARG A N 1
ATOM 840 C CA . ARG A 1 105 ? 26.748 -3.998 11.860 1.00 58.78 105 ARG A CA 1
ATOM 841 C C . ARG A 1 105 ? 26.150 -2.655 12.252 1.00 58.78 105 ARG A C 1
ATOM 843 O O . ARG A 1 105 ? 26.771 -1.617 12.024 1.00 58.78 105 ARG A O 1
ATOM 850 N N . TRP A 1 106 ? 24.946 -2.678 12.807 1.00 62.75 106 TRP A N 1
ATOM 851 C CA . TRP A 1 106 ? 24.353 -1.503 13.429 1.00 62.75 106 TRP A CA 1
ATOM 852 C C . TRP A 1 106 ? 25.240 -1.094 14.607 1.00 62.75 106 TRP A C 1
ATOM 854 O O . TRP A 1 106 ? 25.422 -1.865 15.545 1.00 62.75 106 TRP A O 1
ATOM 864 N N . ARG A 1 107 ? 25.843 0.097 14.546 1.00 53.16 107 ARG A N 1
ATOM 865 C CA . ARG A 1 107 ? 26.349 0.738 15.763 1.00 53.16 107 ARG A CA 1
ATOM 866 C C . ARG A 1 107 ? 25.106 1.213 16.499 1.00 53.16 107 ARG A C 1
ATOM 868 O O . ARG A 1 107 ? 24.321 1.949 15.907 1.00 53.16 107 ARG A O 1
ATOM 875 N N . SER A 1 108 ? 24.896 0.737 17.720 1.00 55.75 108 SER A N 1
ATOM 876 C CA . SER A 1 108 ? 23.768 1.123 18.564 1.00 55.75 108 SER A CA 1
ATOM 877 C C . SER A 1 108 ? 23.633 2.647 18.554 1.00 55.75 108 SER A C 1
ATOM 879 O O . SER A 1 108 ? 24.573 3.346 18.931 1.00 55.75 108 SER A O 1
ATOM 881 N N . SER A 1 109 ? 22.503 3.177 18.083 1.00 50.66 109 SER A N 1
ATOM 882 C CA . SER A 1 109 ? 22.196 4.594 18.273 1.00 50.66 109 SER A CA 1
ATOM 883 C C . SER A 1 109 ? 21.880 4.810 19.759 1.00 50.66 109 SER A C 1
ATOM 885 O O . SER A 1 109 ? 20.969 4.153 20.263 1.00 50.66 109 SER A O 1
ATOM 887 N N . PRO A 1 110 ? 22.578 5.710 20.473 1.00 49.75 110 PRO A N 1
ATOM 888 C CA . PRO A 1 110 ? 22.479 5.839 21.931 1.00 49.75 110 PRO A CA 1
ATOM 889 C C . PRO A 1 110 ? 21.192 6.528 22.437 1.00 49.75 110 PRO A C 1
ATOM 891 O O . PRO A 1 110 ? 21.169 7.047 23.546 1.00 49.75 110 PRO A O 1
ATOM 894 N N . HIS A 1 111 ? 20.107 6.566 21.657 1.00 52.22 111 HIS A N 1
ATOM 895 C CA . HIS A 1 111 ? 18.954 7.439 21.936 1.00 52.22 111 HIS A CA 1
ATOM 896 C C . HIS A 1 111 ? 17.660 6.727 22.362 1.00 52.22 111 HIS A C 1
ATOM 898 O O . HIS A 1 111 ? 16.624 7.379 22.429 1.00 52.22 111 HIS A O 1
ATOM 904 N N . LEU A 1 112 ? 17.688 5.428 22.684 1.00 47.53 112 LEU A N 1
ATOM 905 C CA . LEU A 1 112 ? 16.494 4.698 23.154 1.00 47.53 112 LEU A CA 1
ATOM 906 C C . LEU A 1 112 ? 16.546 4.235 24.622 1.00 47.53 112 LEU A C 1
ATOM 908 O O . LEU A 1 112 ? 15.625 3.560 25.062 1.00 47.53 112 LEU A O 1
ATOM 912 N N . GLU A 1 113 ? 17.555 4.632 25.404 1.00 41.44 113 GLU A N 1
ATOM 913 C CA . GLU A 1 113 ? 17.651 4.259 26.832 1.00 41.44 113 GLU A CA 1
ATOM 914 C C . GLU A 1 113 ? 17.180 5.340 27.822 1.00 41.44 113 GLU A C 1
ATOM 916 O O . GLU A 1 113 ? 17.294 5.154 29.028 1.00 41.44 113 GLU A O 1
ATOM 921 N N . GLN A 1 114 ? 16.620 6.465 27.366 1.00 41.81 114 GLN A N 1
ATOM 922 C CA . GLN A 1 114 ? 16.117 7.505 28.277 1.00 41.81 114 GLN A CA 1
ATOM 923 C C . GLN A 1 114 ? 14.648 7.817 28.026 1.00 41.81 114 GLN A C 1
ATOM 925 O O . GLN A 1 114 ? 14.298 8.874 27.512 1.00 41.81 114 GLN A O 1
ATOM 930 N N . SER A 1 115 ? 13.788 6.866 28.375 1.00 44.09 115 SER A N 1
ATOM 931 C CA . SER A 1 115 ? 12.408 7.104 28.817 1.00 44.09 115 SER A CA 1
ATOM 932 C C . SER A 1 115 ? 11.896 5.800 29.430 1.00 44.09 115 SER A C 1
ATOM 934 O O . SER A 1 115 ? 11.270 4.981 28.761 1.00 44.09 115 SER A O 1
ATOM 936 N N . SER A 1 116 ? 12.254 5.575 30.692 1.00 42.34 116 SER A N 1
ATOM 9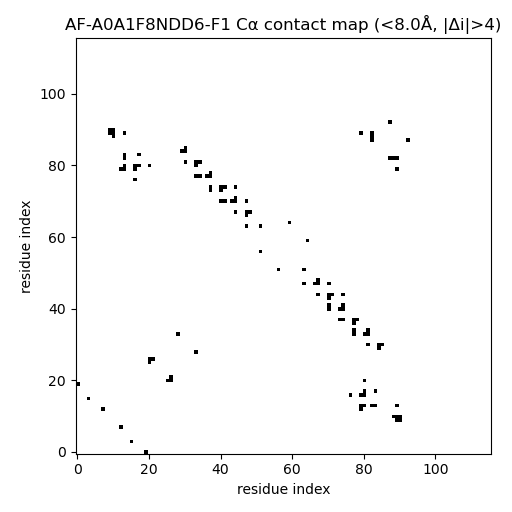37 C CA . SER A 1 116 ? 11.589 4.643 31.608 1.00 42.34 116 SER A CA 1
ATOM 938 C C . SER A 1 116 ? 11.062 5.441 32.788 1.00 42.34 116 SER A C 1
ATOM 940 O O . SER A 1 116 ? 11.729 6.443 33.135 1.00 42.34 116 SER A O 1
#

Secondary structure (DSSP, 8-state):
-PPPPSS--HHHHHHHHHHHHHHHT-TT--HHHHHHHHHHHHHHHHHHHHHHHHS-TT---HHHHHHHHHHHHHHHHHHHHHHHHTT--HHHHHHHHHHHHHT--PPPPTTSSS--

Mean predicted aligned error: 8.54 Å

Foldseek 3Di:
DDDQDPDDDLVSLLVVLQVVCVVVVNNPDALVRLVVQLVVLVVQLVVLVCCVVPDDPPDPDPVSVVSNVVSVVSNVSSVSVSCNNVVHPVVVVVVVVVVVVVPDDDPDDPPPPPDD

pLDDT: mean 82.64, std 17.24, range [41.44, 98.44]

Nearest PDB structures (foldseek):
  7mu5-assembly2_F  TM=8.134E-01  e=4.887E-05  Homo sapiens
  7mu5-assembly1_G  TM=8.210E-01  e=1.648E-04  Homo sapiens
  7mu5-assembly1_E  TM=8.214E-01  e=1.742E-04  Homo sapiens
  2gta-assembly1_A  TM=8.428E-01  e=1.345E-03  Bacillus subtilis
  8hio-assembly1_A  TM=5.141E-01  e=5.347E+00  Mycolicibacterium mucogenicum

Sequence (116 aa):
MRLPPTDLRLREIQSYVAEMVRQKGFARESLRDVLLLLIEETGELARTIRERSGLKSRTRTKTAEERLGAELADCFIYIVDLVNLADVDFEAAVRRKLASDARRRWRSSPHLEQSS